Protein AF-A0A258S7Y7-F1 (afdb_monomer_lite)

Radius of gyration: 15.98 Å; chains: 1; bounding box: 36×31×35 Å

Secondary structure (DSSP, 8-state):
----------GGGS----------TT---TTHHHHHHHHHSTTTHHHHHTTTPPPP-

Sequence (57 aa):
PSVAIVGTFPEDSHPKIIYPVALVAASKNPDAAAFLAFMRSAKEQPAFEKQGFTILK

pLDDT: mean 89.65, std 5.41, range [65.12, 95.06]

Foldseek 3Di:
DPDDDPDDDDCVVDDDPDDDDDQDPPDPDPCSVVVVVVCVDPVCCVVCVVVPDDDDD

Structure (mmCIF, N/CA/C/O backbone):
data_AF-A0A258S7Y7-F1
#
_entry.id   AF-A0A258S7Y7-F1
#
loop_
_atom_site.group_PDB
_atom_site.id
_atom_site.type_symbol
_atom_site.label_atom_id
_atom_site.label_alt_id
_atom_site.label_comp_id
_atom_site.label_asym_id
_atom_site.label_entity_id
_atom_site.label_seq_id
_atom_site.pdbx_PDB_ins_code
_atom_site.Cartn_x
_atom_site.Cartn_y
_atom_site.Cartn_z
_atom_site.occupancy
_atom_site.B_iso_or_equiv
_atom_site.auth_seq_id
_atom_site.auth_comp_id
_atom_site.auth_asym_id
_atom_site.auth_atom_id
_atom_site.pdbx_PDB_model_num
ATOM 1 N N . PRO A 1 1 ? -10.895 21.667 14.197 1.00 65.12 1 PRO A N 1
ATOM 2 C CA . PRO A 1 1 ? -11.227 20.769 13.063 1.00 65.12 1 PRO A CA 1
ATOM 3 C C . PRO A 1 1 ? -12.715 20.391 13.101 1.00 65.12 1 PRO A C 1
ATOM 5 O O . PRO A 1 1 ? -13.148 19.770 14.062 1.00 65.12 1 PRO A O 1
ATOM 8 N N . SER A 1 2 ? -13.496 20.817 12.104 1.00 81.50 2 SER A N 1
ATOM 9 C CA . SER A 1 2 ? -14.964 20.653 12.068 1.00 81.50 2 SER A CA 1
ATOM 10 C C . SER A 1 2 ? -15.428 19.388 11.328 1.00 81.50 2 SER A C 1
ATOM 12 O O . SER A 1 2 ? -16.548 19.346 10.832 1.00 81.50 2 SER A O 1
ATOM 14 N N . VAL A 1 3 ? -14.560 18.377 11.197 1.00 86.19 3 VAL A N 1
ATOM 15 C CA . VAL A 1 3 ? -14.823 17.143 10.437 1.00 86.19 3 VAL A CA 1
ATOM 16 C C . VAL A 1 3 ? -14.540 15.937 11.324 1.00 86.19 3 VAL A C 1
ATOM 18 O O . VAL A 1 3 ? -13.521 15.907 12.015 1.00 86.19 3 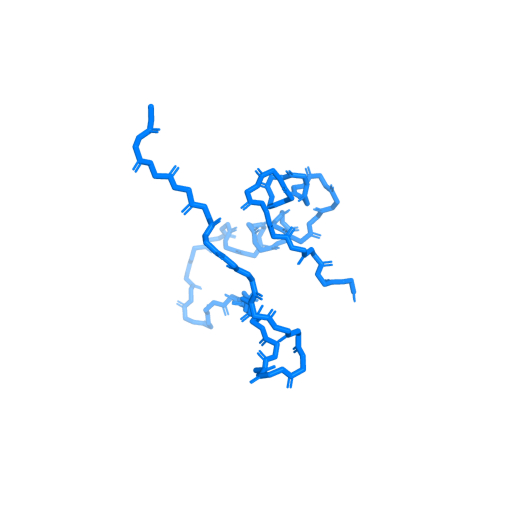VAL A O 1
ATOM 21 N N . ALA A 1 4 ? -15.439 14.955 11.289 1.00 90.25 4 ALA A N 1
ATOM 22 C CA . ALA A 1 4 ? -15.351 13.710 12.041 1.00 90.25 4 ALA A CA 1
ATOM 23 C C . ALA A 1 4 ? -15.835 12.529 11.188 1.00 90.25 4 ALA A C 1
ATOM 25 O O . ALA A 1 4 ? -16.616 12.701 10.251 1.00 90.25 4 ALA A O 1
ATOM 26 N N . ILE A 1 5 ? -15.385 11.326 11.542 1.00 90.38 5 ILE A N 1
ATOM 27 C CA . ILE A 1 5 ? -15.911 10.074 10.994 1.00 90.38 5 ILE A CA 1
ATOM 28 C C . ILE A 1 5 ? -17.238 9.790 11.702 1.00 90.38 5 ILE A C 1
ATOM 30 O O . ILE A 1 5 ? -17.265 9.627 12.919 1.00 90.38 5 ILE A O 1
ATOM 34 N N . VAL A 1 6 ? -18.337 9.753 10.948 1.00 93.12 6 VAL A N 1
ATOM 35 C CA . VAL A 1 6 ? -19.689 9.510 11.492 1.00 93.12 6 VAL A CA 1
ATOM 36 C C . VAL A 1 6 ? -20.051 8.024 11.569 1.00 93.12 6 VAL A C 1
ATOM 38 O O . VAL A 1 6 ? -21.042 7.663 12.196 1.00 93.12 6 VAL A O 1
ATOM 41 N N . GLY A 1 7 ? -19.246 7.161 10.948 1.00 89.56 7 GLY A N 1
ATOM 42 C CA . GLY A 1 7 ? -19.402 5.713 10.977 1.00 89.56 7 GLY A CA 1
ATOM 43 C C . GLY A 1 7 ? -18.451 5.012 10.009 1.00 89.56 7 GLY A C 1
ATOM 44 O O . GLY A 1 7 ? -17.887 5.641 9.113 1.00 89.56 7 GLY A O 1
ATOM 45 N N . THR A 1 8 ? -18.309 3.702 10.196 1.00 90.75 8 THR A N 1
ATOM 46 C CA . THR A 1 8 ? -17.574 2.794 9.307 1.00 90.75 8 THR A CA 1
ATOM 47 C C . THR A 1 8 ? -18.533 1.700 8.858 1.00 90.75 8 THR A C 1
ATOM 49 O O . THR A 1 8 ? -19.312 1.194 9.667 1.00 90.75 8 THR A O 1
ATOM 52 N N . PHE A 1 9 ? -18.502 1.347 7.576 1.00 90.31 9 PHE A N 1
ATOM 53 C CA . PHE A 1 9 ? -19.325 0.261 7.055 1.00 90.31 9 PHE A CA 1
ATOM 54 C C . PHE A 1 9 ? -18.816 -1.103 7.552 1.00 90.31 9 PHE A C 1
ATOM 56 O O . PHE A 1 9 ? -17.602 -1.279 7.679 1.00 90.31 9 PHE A O 1
ATOM 63 N N . PRO A 1 10 ? -19.711 -2.069 7.827 1.00 91.25 10 PRO A N 1
ATOM 64 C CA . PRO A 1 10 ? -19.314 -3.447 8.108 1.00 91.25 10 PRO A CA 1
ATOM 65 C C . PRO A 1 10 ? -18.488 -4.037 6.956 1.00 91.25 10 PRO A C 1
ATOM 67 O O . PRO A 1 10 ? -18.812 -3.805 5.791 1.00 91.25 10 PRO A O 1
ATOM 70 N N . GLU A 1 11 ? -17.448 -4.818 7.260 1.00 86.19 11 GLU A N 1
ATOM 71 C CA . GLU A 1 11 ? -16.529 -5.366 6.243 1.00 86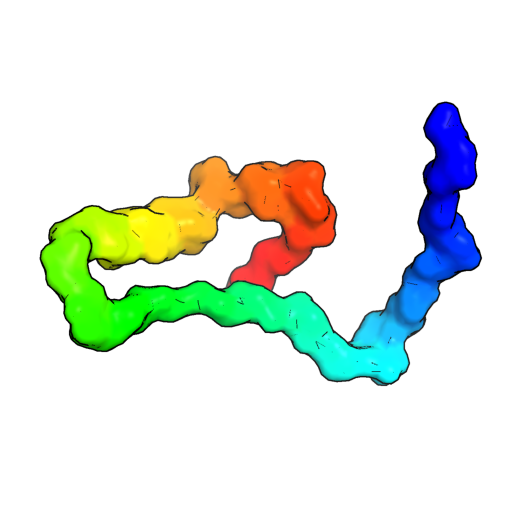.19 11 GLU A CA 1
ATOM 72 C C . GLU A 1 11 ? -17.210 -6.304 5.233 1.00 86.19 11 GLU A C 1
ATOM 74 O O . GLU A 1 11 ? -16.749 -6.435 4.102 1.00 86.19 11 GLU A O 1
ATOM 79 N N . ASP A 1 12 ? -18.300 -6.958 5.632 1.00 90.31 12 ASP A N 1
ATOM 80 C CA . ASP A 1 12 ? -19.104 -7.873 4.815 1.00 90.31 12 ASP A CA 1
ATOM 81 C C . ASP A 1 12 ? -20.175 -7.157 3.978 1.00 90.31 12 ASP A C 1
ATOM 83 O O . ASP A 1 12 ? -20.770 -7.758 3.081 1.00 90.31 12 ASP A O 1
ATOM 87 N N . SER A 1 13 ? -20.398 -5.862 4.224 1.00 94.12 13 SER A N 1
ATOM 88 C CA . SER A 1 13 ? -21.364 -5.057 3.470 1.00 94.12 13 SER A CA 1
ATOM 89 C C . SER A 1 13 ? -20.873 -4.670 2.072 1.00 94.12 13 SER A C 1
ATOM 91 O O . SER A 1 13 ? -21.662 -4.213 1.242 1.00 94.12 13 SER A O 1
ATOM 93 N N . HIS A 1 14 ? -19.580 -4.854 1.792 1.00 90.75 14 HIS A N 1
ATOM 94 C CA . HIS A 1 14 ? -18.969 -4.528 0.513 1.00 90.75 14 HIS A CA 1
ATOM 95 C C . HIS A 1 14 ? -17.887 -5.545 0.115 1.00 90.75 14 HIS A C 1
ATOM 97 O O . HIS A 1 14 ? -17.275 -6.192 0.964 1.00 90.75 14 HIS A O 1
ATOM 103 N N . PRO A 1 15 ? -17.574 -5.667 -1.187 1.00 90.44 15 PRO A N 1
ATOM 104 C CA . PRO A 1 15 ? -16.364 -6.355 -1.621 1.00 90.44 15 PRO A CA 1
ATOM 105 C C . PRO A 1 15 ? -15.118 -5.722 -0.991 1.00 90.44 15 PRO A C 1
ATOM 107 O O . PRO A 1 15 ? -15.086 -4.520 -0.718 1.00 90.44 15 PRO A O 1
ATOM 110 N N . LYS A 1 16 ? -14.063 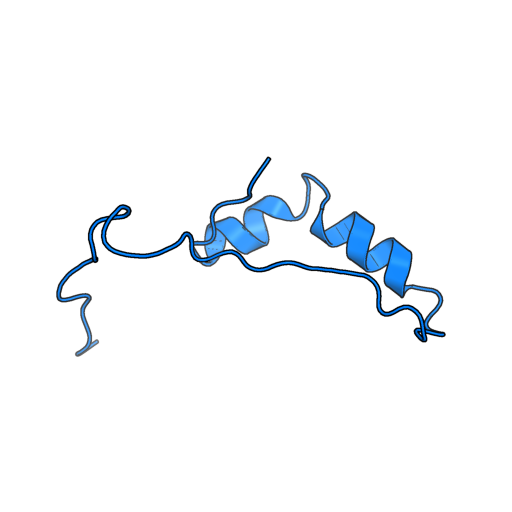-6.514 -0.781 1.00 90.69 16 LYS A N 1
ATOM 111 C CA . LYS A 1 16 ? -12.806 -6.005 -0.215 1.00 90.69 16 LYS A CA 1
ATOM 112 C C . LYS A 1 16 ? -12.257 -4.855 -1.062 1.00 90.69 16 LYS A C 1
ATOM 114 O O . LYS A 1 16 ? -12.101 -4.988 -2.276 1.00 90.69 16 LYS A O 1
ATOM 119 N N . ILE A 1 17 ? -11.912 -3.751 -0.405 1.00 90.75 17 ILE A N 1
ATOM 120 C CA . ILE A 1 17 ? -11.295 -2.585 -1.040 1.00 90.75 17 ILE A CA 1
ATOM 121 C C . ILE A 1 17 ? -9.802 -2.887 -1.215 1.00 90.75 17 ILE A C 1
ATOM 123 O O . ILE A 1 17 ? -9.007 -2.722 -0.293 1.00 90.75 17 ILE A O 1
ATOM 127 N N . ILE A 1 18 ? -9.432 -3.402 -2.389 1.00 92.94 18 ILE A N 1
ATOM 128 C CA . ILE A 1 18 ? -8.066 -3.841 -2.707 1.00 92.94 18 ILE A CA 1
ATOM 129 C C . ILE A 1 18 ? -7.453 -2.890 -3.734 1.00 92.94 18 ILE A C 1
ATOM 131 O O . ILE A 1 18 ? -8.061 -2.610 -4.764 1.00 92.94 18 ILE A O 1
ATOM 135 N N . TYR A 1 19 ? -6.219 -2.451 -3.477 1.00 91.19 19 TYR A N 1
ATOM 136 C CA . TYR A 1 19 ? -5.429 -1.614 -4.383 1.00 91.19 19 TYR A CA 1
ATOM 137 C C . TYR A 1 19 ? -4.335 -2.452 -5.067 1.00 91.19 19 TYR A C 1
ATOM 139 O O . TYR A 1 19 ? -3.235 -2.586 -4.525 1.00 91.19 19 TYR A O 1
ATOM 147 N N . PRO A 1 20 ? -4.613 -3.063 -6.235 1.00 91.38 20 PRO A N 1
ATOM 148 C CA . PRO A 1 20 ? -3.619 -3.845 -6.955 1.00 91.38 20 PRO A CA 1
ATOM 149 C C . PRO A 1 20 ? -2.554 -2.936 -7.576 1.00 91.38 20 PRO A C 1
ATOM 151 O O . PRO A 1 20 ? -2.854 -1.880 -8.129 1.00 91.38 20 PRO A O 1
ATOM 154 N N . VAL A 1 21 ? -1.304 -3.392 -7.541 1.00 90.88 21 VAL A N 1
ATOM 155 C CA . VAL A 1 21 ? -0.173 -2.726 -8.197 1.00 90.88 21 VAL A CA 1
ATOM 156 C C . VAL A 1 21 ? 0.540 -3.697 -9.130 1.00 90.88 21 VAL A C 1
ATOM 158 O O . VAL A 1 21 ? 0.840 -4.839 -8.760 1.00 90.88 21 VAL A O 1
ATOM 161 N N . ALA A 1 22 ? 0.817 -3.237 -10.346 1.00 92.31 22 ALA A N 1
ATOM 162 C CA . ALA A 1 22 ? 1.446 -4.029 -11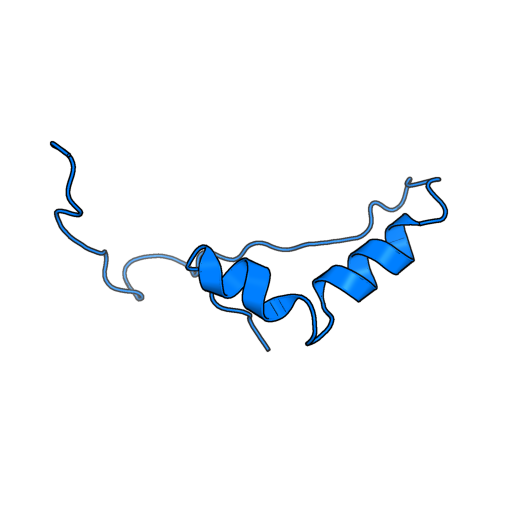.393 1.00 92.31 22 ALA A CA 1
ATOM 163 C C . ALA A 1 22 ? 2.415 -3.180 -12.218 1.00 92.31 22 ALA A C 1
ATOM 165 O O . ALA A 1 22 ? 2.239 -1.972 -12.375 1.00 92.31 22 ALA A O 1
ATOM 166 N N . LEU A 1 23 ? 3.427 -3.844 -12.773 1.00 94.56 23 LEU A N 1
ATOM 167 C CA . LEU A 1 23 ? 4.292 -3.251 -13.779 1.00 94.56 23 LEU A CA 1
ATOM 168 C C . LEU A 1 23 ? 3.524 -3.157 -15.102 1.00 94.56 23 LEU A C 1
ATOM 170 O O . LEU A 1 23 ? 2.979 -4.151 -15.581 1.00 94.56 23 LEU A O 1
ATOM 174 N N . VAL A 1 24 ? 3.499 -1.974 -15.714 1.00 94.56 24 VAL A N 1
ATOM 175 C CA . VAL A 1 24 ? 2.906 -1.798 -17.044 1.00 94.56 24 VAL A CA 1
ATOM 176 C C . VAL A 1 24 ? 3.789 -2.493 -18.080 1.00 94.56 24 VAL A C 1
ATOM 178 O O . VAL A 1 24 ? 4.975 -2.186 -18.177 1.00 94.56 24 VAL A O 1
ATOM 181 N N . ALA A 1 25 ? 3.214 -3.388 -18.888 1.00 93.06 25 ALA A N 1
ATOM 182 C CA . ALA A 1 25 ? 3.962 -4.202 -19.855 1.00 93.06 25 ALA A CA 1
ATOM 183 C C . ALA A 1 25 ? 4.749 -3.373 -20.889 1.00 93.06 25 ALA A C 1
ATOM 185 O O . ALA A 1 25 ? 5.817 -3.778 -21.330 1.00 93.06 25 ALA A O 1
ATOM 186 N N . ALA A 1 26 ? 4.237 -2.195 -21.253 1.00 95.06 26 ALA A N 1
ATOM 187 C CA . ALA A 1 26 ? 4.887 -1.268 -22.179 1.00 95.06 26 ALA A CA 1
ATOM 188 C C . ALA A 1 26 ? 5.902 -0.319 -21.507 1.00 95.06 26 ALA A C 1
ATOM 190 O O . ALA A 1 26 ? 6.448 0.560 -22.178 1.00 95.06 26 ALA A O 1
ATOM 191 N N . SER A 1 27 ? 6.131 -0.440 -20.192 1.00 93.12 27 SER A N 1
ATOM 1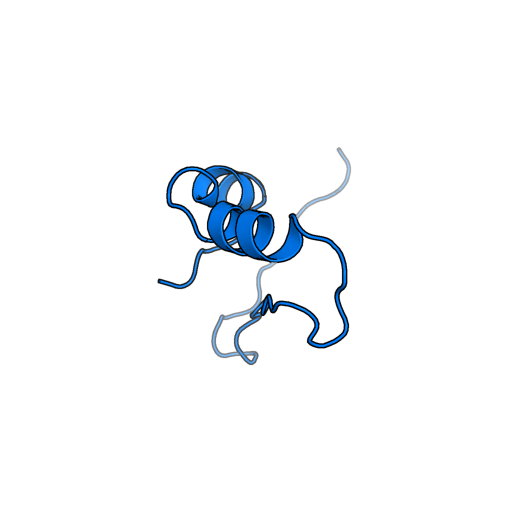92 C CA . SER A 1 27 ? 7.059 0.433 -19.471 1.00 93.12 27 SER A CA 1
ATOM 193 C C . SER A 1 27 ? 8.480 0.264 -20.002 1.00 93.12 27 SER A C 1
ATOM 195 O O . SER A 1 27 ? 9.011 -0.841 -20.061 1.00 93.12 27 SER A O 1
ATOM 197 N N . LYS A 1 28 ? 9.108 1.387 -20.351 1.00 94.12 28 LYS A N 1
ATOM 198 C CA . LYS A 1 28 ? 10.522 1.457 -20.749 1.00 94.12 28 LYS A CA 1
ATOM 199 C C . LYS A 1 28 ? 11.410 2.034 -19.649 1.00 94.12 28 LYS A C 1
ATOM 201 O O . LYS A 1 28 ? 12.602 2.216 -19.866 1.00 94.12 28 LYS A O 1
ATOM 206 N N . ASN A 1 29 ? 10.828 2.378 -18.498 1.00 94.62 29 ASN A N 1
ATOM 207 C CA . ASN A 1 29 ? 11.586 2.931 -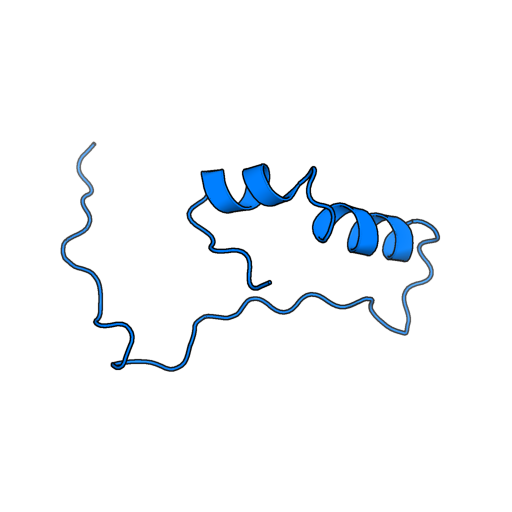17.388 1.00 94.62 29 ASN A CA 1
ATOM 208 C C . ASN A 1 29 ? 12.392 1.797 -16.723 1.00 94.62 29 ASN A C 1
ATOM 210 O O . ASN A 1 29 ? 11.767 0.853 -16.224 1.00 94.62 29 ASN A O 1
ATOM 214 N N . PRO A 1 30 ? 13.738 1.878 -16.699 1.00 93.06 30 PRO A N 1
ATOM 215 C CA . PRO A 1 30 ? 14.583 0.835 -16.117 1.00 93.06 30 PRO A CA 1
ATOM 216 C C . PRO A 1 30 ? 14.307 0.608 -14.623 1.00 93.06 30 PRO A C 1
ATOM 218 O O . PRO A 1 30 ? 14.452 -0.514 -14.140 1.00 93.06 30 PRO A O 1
ATOM 221 N N . ASP A 1 31 ? 13.826 1.626 -13.906 1.00 95.00 31 ASP A N 1
ATOM 222 C CA . ASP A 1 31 ? 13.614 1.569 -12.457 1.00 95.00 31 ASP A CA 1
ATOM 223 C C . ASP A 1 31 ? 12.242 1.008 -12.064 1.00 95.00 31 ASP A C 1
ATOM 225 O O . ASP A 1 31 ? 11.977 0.760 -10.888 1.00 95.00 31 ASP A O 1
ATOM 229 N N . ALA A 1 32 ? 11.341 0.781 -13.023 1.00 94.00 32 ALA A N 1
ATOM 230 C CA . ALA A 1 32 ? 9.957 0.427 -12.718 1.00 94.00 32 ALA A CA 1
ATOM 231 C C . ALA A 1 32 ? 9.831 -0.927 -11.988 1.00 94.00 32 ALA A C 1
ATOM 233 O O . ALA A 1 32 ? 9.000 -1.080 -11.090 1.00 94.00 32 ALA A O 1
ATOM 234 N N . ALA A 1 33 ? 10.688 -1.896 -12.322 1.00 92.94 33 ALA A N 1
ATOM 235 C CA . ALA A 1 33 ? 10.739 -3.178 -11.621 1.00 92.94 33 ALA A CA 1
ATOM 236 C C . ALA A 1 33 ? 11.302 -3.031 -10.196 1.00 92.94 33 ALA A C 1
ATOM 238 O O . ALA A 1 33 ? 10.759 -3.609 -9.252 1.00 92.94 33 ALA A O 1
ATOM 239 N N . ALA A 1 34 ? 12.353 -2.220 -10.031 1.00 93.81 34 ALA A N 1
ATOM 240 C CA . ALA A 1 34 ? 12.958 -1.946 -8.730 1.00 93.81 34 ALA A CA 1
ATOM 241 C C . ALA A 1 34 ? 11.984 -1.207 -7.803 1.00 93.81 34 ALA A C 1
ATOM 243 O O . ALA A 1 34 ? 11.878 -1.540 -6.623 1.00 93.81 34 ALA A O 1
ATOM 244 N N . PHE A 1 35 ? 11.209 -0.267 -8.345 1.00 92.75 35 PHE A N 1
ATOM 245 C CA . PHE A 1 35 ? 10.177 0.446 -7.602 1.00 92.75 35 PHE A CA 1
ATOM 246 C C . PHE A 1 35 ? 9.046 -0.484 -7.145 1.00 92.75 35 PHE A C 1
ATOM 248 O O . PHE A 1 35 ? 8.663 -0.455 -5.976 1.00 92.75 35 PHE A O 1
ATOM 255 N N . LEU A 1 36 ? 8.560 -1.377 -8.017 1.00 91.94 36 LEU A N 1
ATOM 256 C CA . LEU A 1 36 ? 7.555 -2.373 -7.629 1.00 91.94 36 LEU A CA 1
ATOM 257 C C . LEU A 1 36 ? 8.073 -3.302 -6.518 1.00 91.94 36 LEU A C 1
ATOM 259 O O . LEU A 1 36 ? 7.333 -3.623 -5.587 1.00 91.94 36 LEU A O 1
ATOM 263 N N . ALA A 1 37 ? 9.341 -3.715 -6.593 1.00 91.50 37 ALA A N 1
ATOM 264 C CA . ALA A 1 37 ? 9.975 -4.512 -5.544 1.00 91.50 37 ALA A CA 1
ATOM 265 C C . ALA A 1 37 ? 10.108 -3.726 -4.229 1.00 91.50 37 ALA A C 1
ATOM 267 O O . ALA A 1 37 ? 9.835 -4.268 -3.158 1.00 91.50 37 ALA A O 1
ATOM 268 N N . PHE A 1 38 ? 10.462 -2.441 -4.305 1.00 91.06 38 PHE A N 1
ATOM 269 C CA . PHE A 1 38 ? 10.553 -1.553 -3.150 1.00 91.06 38 PHE A CA 1
ATOM 270 C C . PHE A 1 38 ? 9.202 -1.386 -2.443 1.00 91.06 38 PHE A C 1
ATOM 272 O O . PHE A 1 38 ? 9.135 -1.595 -1.232 1.00 91.06 38 PHE A O 1
ATOM 279 N N . MET A 1 39 ? 8.119 -1.130 -3.188 1.00 89.38 39 MET A N 1
ATOM 280 C CA . MET A 1 39 ? 6.763 -1.009 -2.630 1.00 89.38 39 MET A CA 1
ATOM 281 C C . MET A 1 39 ? 6.292 -2.281 -1.913 1.00 89.38 39 MET A C 1
ATOM 283 O O . MET A 1 39 ? 5.528 -2.204 -0.956 1.00 89.38 39 MET A O 1
ATOM 287 N N . ARG A 1 40 ? 6.734 -3.458 -2.375 1.00 87.25 40 ARG A N 1
ATOM 288 C CA . ARG A 1 40 ? 6.400 -4.759 -1.766 1.00 87.25 40 ARG A CA 1
ATOM 289 C C . ARG A 1 40 ? 7.323 -5.140 -0.606 1.00 87.25 40 ARG A C 1
ATOM 291 O O . ARG A 1 40 ? 7.041 -6.101 0.110 1.00 87.25 40 ARG A O 1
ATOM 298 N N . SER A 1 41 ? 8.432 -4.429 -0.422 1.00 87.88 41 SER A N 1
ATOM 299 C CA . SER A 1 41 ? 9.418 -4.751 0.607 1.00 87.88 41 SER A CA 1
ATOM 300 C C . SER A 1 41 ? 8.898 -4.434 2.012 1.00 87.88 41 SER A C 1
ATOM 302 O O . SER A 1 41 ? 8.160 -3.472 2.217 1.00 87.88 41 SER A O 1
ATOM 304 N N . ALA A 1 42 ? 9.347 -5.199 3.012 1.00 83.50 42 ALA A N 1
ATOM 305 C CA . ALA A 1 42 ? 9.001 -4.966 4.420 1.00 83.50 42 ALA A CA 1
ATOM 306 C C . ALA A 1 42 ? 9.409 -3.571 4.927 1.00 83.50 42 ALA A C 1
ATOM 308 O O . ALA A 1 42 ? 8.846 -3.074 5.896 1.00 83.50 42 ALA A O 1
ATOM 309 N N . LYS A 1 43 ? 10.374 -2.929 4.257 1.00 86.31 43 LYS A N 1
ATOM 310 C CA . LYS A 1 43 ? 10.854 -1.590 4.600 1.00 86.31 43 LYS A CA 1
ATOM 311 C C . LYS A 1 43 ? 9.799 -0.507 4.356 1.00 86.31 43 LYS A C 1
ATOM 313 O O . LYS A 1 43 ? 9.779 0.464 5.103 1.00 86.31 43 LYS A O 1
ATOM 318 N N . GLU A 1 44 ? 8.941 -0.683 3.350 1.00 85.81 44 GLU A N 1
ATOM 319 C CA . GLU A 1 44 ? 7.981 0.345 2.921 1.00 85.81 44 GLU A CA 1
ATOM 320 C C . GLU A 1 44 ? 6.541 0.072 3.381 1.00 85.81 44 GLU A C 1
ATOM 322 O O . GLU A 1 44 ? 5.707 0.975 3.367 1.00 85.81 44 GLU A O 1
ATOM 327 N N . GLN A 1 45 ? 6.248 -1.130 3.893 1.00 85.31 45 GLN A N 1
ATOM 328 C CA . GLN A 1 45 ? 4.953 -1.450 4.520 1.00 85.31 45 GLN A CA 1
ATOM 329 C C . GLN A 1 45 ? 4.498 -0.394 5.554 1.00 85.31 45 GLN A C 1
ATOM 331 O O . GLN A 1 45 ? 3.342 0.032 5.476 1.00 85.31 45 GLN A O 1
ATOM 336 N N . PRO A 1 46 ? 5.380 0.146 6.428 1.00 90.62 46 PRO A N 1
ATOM 337 C CA . PRO A 1 46 ? 4.987 1.172 7.395 1.00 90.62 46 PRO A CA 1
ATOM 338 C C . PRO A 1 46 ? 4.507 2.487 6.765 1.00 90.62 46 PRO A C 1
ATOM 340 O O . PRO A 1 46 ? 3.800 3.252 7.420 1.00 90.62 46 PRO A O 1
ATOM 343 N N . ALA A 1 47 ? 4.895 2.801 5.524 1.00 90.62 47 ALA A N 1
ATOM 344 C CA . ALA A 1 47 ? 4.429 4.007 4.841 1.00 90.62 47 ALA A CA 1
ATOM 345 C C . ALA A 1 47 ? 2.932 3.913 4.508 1.00 90.62 47 ALA A C 1
ATOM 347 O O . ALA A 1 47 ? 2.198 4.879 4.713 1.00 90.62 47 ALA A O 1
ATOM 348 N N . PHE A 1 48 ? 2.472 2.737 4.074 1.00 90.44 48 PHE A N 1
ATOM 349 C CA . PHE A 1 48 ? 1.061 2.457 3.803 1.00 90.44 48 PHE A CA 1
ATOM 350 C C . PHE A 1 48 ? 0.244 2.360 5.096 1.00 90.44 48 PHE A C 1
ATOM 352 O O . PHE A 1 48 ? -0.831 2.953 5.192 1.00 90.44 48 PHE A O 1
ATOM 359 N N . GLU A 1 49 ? 0.782 1.701 6.122 1.00 90.31 49 GLU A N 1
ATOM 360 C CA . GLU A 1 49 ? 0.123 1.576 7.430 1.00 90.31 49 GLU A CA 1
ATOM 361 C C . GLU A 1 49 ? -0.111 2.941 8.093 1.00 90.31 49 GLU A C 1
ATOM 363 O O . GLU A 1 49 ? -1.191 3.196 8.623 1.00 90.31 49 GLU A O 1
ATOM 368 N N . LYS A 1 50 ? 0.854 3.870 7.994 1.00 92.12 50 LYS A N 1
ATOM 369 C CA . LYS A 1 50 ? 0.705 5.253 8.491 1.00 92.12 50 LYS A CA 1
ATOM 370 C C . LYS A 1 50 ? -0.446 6.021 7.840 1.00 92.12 50 LYS A C 1
ATOM 372 O O . LYS A 1 50 ? -0.944 6.968 8.439 1.00 92.12 50 LYS A O 1
ATOM 377 N N . GLN A 1 51 ? -0.836 5.640 6.626 1.00 90.81 51 GLN A N 1
ATOM 378 C CA . GLN A 1 51 ? -1.961 6.235 5.899 1.00 90.81 51 GLN A CA 1
ATOM 379 C C . GLN A 1 51 ? -3.267 5.440 6.080 1.00 90.81 51 GLN A C 1
ATOM 381 O O . GLN A 1 51 ? -4.272 5.774 5.460 1.00 90.81 51 GLN A O 1
ATOM 386 N N . GLY A 1 52 ? -3.271 4.406 6.929 1.00 89.44 52 GLY A N 1
ATOM 387 C CA . GLY A 1 52 ? -4.455 3.606 7.246 1.00 89.44 52 GLY A CA 1
ATOM 388 C C . GLY A 1 52 ? -4.706 2.421 6.311 1.00 89.44 52 GLY A C 1
ATOM 389 O O . GLY A 1 52 ? -5.777 1.824 6.375 1.00 89.44 52 GLY A O 1
ATOM 390 N N . PHE A 1 53 ? -3.749 2.056 5.452 1.00 90.19 53 PHE A N 1
ATOM 391 C CA . PHE A 1 53 ? -3.871 0.866 4.608 1.00 90.19 53 PHE A CA 1
ATOM 392 C C . PHE A 1 53 ? -3.430 -0.396 5.351 1.00 90.19 53 PHE A C 1
ATOM 394 O O . PHE A 1 53 ? -2.449 -0.395 6.093 1.00 90.19 53 PHE A O 1
ATOM 401 N N . THR A 1 54 ? -4.109 -1.506 5.074 1.00 88.75 54 THR A N 1
ATOM 402 C CA . THR A 1 54 ? -3.676 -2.841 5.496 1.00 88.75 54 THR A CA 1
ATOM 403 C C . THR A 1 54 ? -2.909 -3.511 4.362 1.00 88.75 54 THR A C 1
ATOM 405 O O . THR A 1 54 ? -3.427 -3.648 3.252 1.00 88.75 54 THR A O 1
ATOM 408 N N . ILE A 1 55 ? -1.682 -3.960 4.634 1.00 85.94 55 ILE A N 1
ATOM 409 C CA . ILE A 1 55 ? -0.913 -4.751 3.670 1.00 85.94 55 ILE A CA 1
ATOM 410 C C . ILE A 1 55 ? -1.460 -6.176 3.637 1.00 85.94 55 ILE A C 1
ATOM 412 O O . ILE A 1 55 ? -1.457 -6.889 4.642 1.00 85.94 55 ILE A O 1
ATOM 416 N N . LEU A 1 56 ? -1.908 -6.593 2.455 1.00 81.81 56 LEU A N 1
ATOM 417 C CA . LEU A 1 56 ? -2.266 -7.979 2.183 1.00 81.81 56 LEU A CA 1
ATOM 418 C C . LEU A 1 56 ? -0.967 -8.780 2.035 1.00 81.81 56 LEU A C 1
ATOM 420 O O . LEU A 1 56 ? -0.153 -8.471 1.164 1.00 81.81 56 LEU A O 1
ATOM 424 N N . LYS A 1 57 ? -0.760 -9.751 2.927 1.00 67.81 57 LYS A N 1
ATOM 425 C CA . LYS A 1 57 ? 0.380 -10.676 2.891 1.00 67.81 57 LYS A CA 1
ATOM 426 C C . LYS A 1 57 ? 0.102 -11.856 1.973 1.00 67.81 57 LYS A C 1
ATOM 428 O O . LYS A 1 57 ? -1.064 -12.308 1.950 1.00 67.81 57 LYS A O 1
#